Protein AF-A0A7Z9XG68-F1 (afdb_monomer)

Foldseek 3Di:
DPPVVVVVVVVVVVVVVVVVVVVVLVVPAQEEEEEEEAADLVVVVQLVVQVVVVVHHYPGYHHDPVLVVAQEKEDQDPVCVVVSVVCQVSSQVSCVVVVQDDDDRDNRYYDYNNVPPDDHDDPSYIYGRHYGHYD

Solvent-accessible surface area (backbone atoms only — not comparable to full-atom values): 7608 Å² total; per-residue (Å²): 134,70,68,67,63,55,54,54,53,53,48,54,55,48,54,49,52,52,51,50,51,52,50,55,55,58,73,70,37,46,32,38,47,37,32,28,18,80,29,58,68,68,59,55,51,52,49,47,54,48,45,40,73,77,57,38,44,58,90,55,78,42,84,32,80,85,14,52,93,29,42,36,29,37,29,55,46,80,87,33,50,66,58,31,53,50,48,37,54,53,50,56,48,44,42,57,77,66,64,63,52,94,86,66,75,81,78,57,39,71,40,86,39,57,85,58,86,68,91,71,77,61,88,52,44,36,38,39,28,32,44,40,63,73,130

Nearest PDB structures (foldseek):
  7en7-assembly1_A  TM=2.521E-01  e=4.570E+00  Escherichia coli K-12
  7en6-assembly1_C  TM=2.963E-01  e=5.915E+00  Escherichia coli

Secondary structure (DSSP, 8-state):
--HHHHHHHHHHHHHHHHHHHHHHHHHTSPEEEEEEEES-HHHHHHHHHHHHHTT-B---EEE-GGGTT-EEEEESSGGGHHHHHHHHHHHHHHHHHTT--SS-----EEEE-TT--S-PPPTTEEEEEEEEPP-

Sequence (135 aa):
MPQQRSAAIQSVISDTKEAEQRLVQARNKTTVFFQFAGGRREQAEALSATLKAEGYVVPGEDQEVGAAGKHEVRYFHDKDHAAALRLVDDTTRALRSLAYFDRKQPDIITKSLVSYRGKKPRPGVLELWLEVPPR

Structure (mmCIF, N/CA/C/O backbone):
data_AF-A0A7Z9XG68-F1
#
_entry.id   AF-A0A7Z9XG68-F1
#
loop_
_atom_site.group_PDB
_atom_site.id
_atom_site.type_symbol
_atom_site.label_atom_id
_atom_site.label_alt_id
_atom_site.label_comp_id
_atom_site.label_asym_id
_a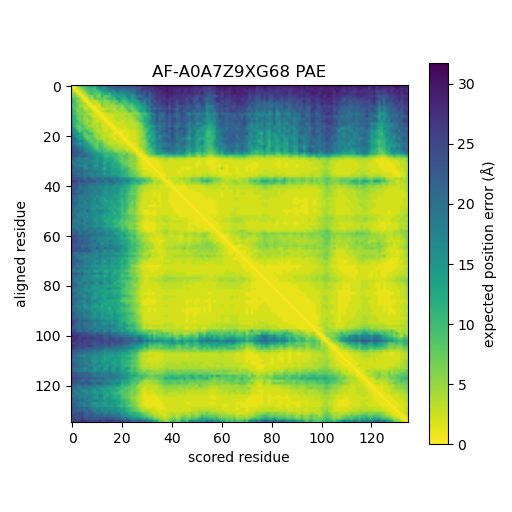tom_site.label_entity_id
_atom_site.label_seq_id
_atom_site.pdbx_PDB_ins_code
_atom_site.Cartn_x
_atom_site.Cartn_y
_atom_site.Cartn_z
_atom_site.occupancy
_atom_site.B_iso_or_equiv
_atom_site.auth_seq_id
_atom_site.auth_comp_id
_atom_site.auth_asym_id
_atom_site.auth_atom_id
_atom_site.pdbx_PDB_model_num
ATOM 1 N N . MET A 1 1 ? -40.127 26.228 29.836 1.00 49.25 1 MET A N 1
ATOM 2 C CA . MET A 1 1 ? -38.860 25.959 29.114 1.00 49.25 1 MET A CA 1
ATOM 3 C C . MET A 1 1 ? -38.152 24.626 29.497 1.00 49.25 1 MET A C 1
ATOM 5 O O . MET A 1 1 ? -36.954 24.660 29.750 1.00 49.25 1 MET A O 1
ATOM 9 N N . PRO A 1 2 ? -38.799 23.435 29.534 1.00 58.09 2 PRO A N 1
ATOM 10 C CA . PRO A 1 2 ? -38.092 22.161 29.794 1.00 58.09 2 PRO A CA 1
ATOM 11 C C . PRO A 1 2 ? -37.625 21.388 28.535 1.00 58.09 2 PRO A C 1
ATOM 13 O O . PRO A 1 2 ? -36.746 20.535 28.636 1.00 58.09 2 PRO A O 1
ATOM 16 N N . GLN A 1 3 ? -38.149 21.692 27.341 1.00 56.06 3 GLN A N 1
ATOM 17 C CA . GLN A 1 3 ? -37.826 20.954 26.102 1.00 56.06 3 GLN A CA 1
ATOM 18 C C . GLN A 1 3 ? -36.384 21.159 25.598 1.00 56.06 3 GLN A C 1
ATOM 20 O O . GLN A 1 3 ? -35.771 20.214 25.109 1.00 56.06 3 GLN A O 1
ATOM 25 N N . GLN A 1 4 ? -35.800 22.349 25.777 1.00 56.22 4 GLN A N 1
ATOM 26 C CA . GLN A 1 4 ? -34.453 22.666 25.273 1.00 56.22 4 GLN A CA 1
ATOM 27 C C . GLN A 1 4 ? -33.327 21.869 25.952 1.00 56.22 4 GLN A C 1
ATOM 29 O O . GLN A 1 4 ? -32.335 21.541 25.308 1.00 56.22 4 GLN A O 1
ATOM 34 N N . ARG A 1 5 ? -33.477 21.520 27.238 1.00 58.09 5 ARG A N 1
ATOM 35 C CA . ARG A 1 5 ? -32.456 20.758 27.981 1.00 58.09 5 ARG A CA 1
ATOM 36 C C . ARG A 1 5 ? -32.386 19.294 27.538 1.00 58.09 5 ARG A C 1
ATOM 38 O O . ARG A 1 5 ? -31.303 18.724 27.505 1.00 58.09 5 ARG A O 1
ATOM 45 N N . SER A 1 6 ? -33.519 18.712 27.148 1.00 63.50 6 SER A N 1
ATOM 46 C CA . SER A 1 6 ? -33.594 17.310 26.710 1.00 63.50 6 SER A CA 1
ATOM 47 C C . SER A 1 6 ? -32.982 17.109 25.319 1.00 63.50 6 SER A C 1
ATOM 49 O O . SER A 1 6 ? -32.259 16.140 25.104 1.00 63.50 6 SER A O 1
ATOM 51 N N . ALA A 1 7 ? -33.197 18.058 24.402 1.00 65.56 7 ALA A N 1
ATOM 52 C CA . ALA A 1 7 ? -32.621 18.021 23.056 1.00 65.56 7 ALA A CA 1
ATOM 53 C C . ALA A 1 7 ? -31.088 18.172 23.067 1.00 65.56 7 ALA A C 1
ATOM 55 O O . ALA A 1 7 ? -30.388 17.454 22.357 1.00 65.56 7 ALA A O 1
ATOM 56 N N . ALA A 1 8 ? -30.553 19.053 23.921 1.00 66.19 8 ALA A N 1
ATOM 57 C CA . ALA A 1 8 ? -29.108 19.245 24.054 1.00 66.19 8 ALA A CA 1
ATOM 58 C C . ALA A 1 8 ? -28.391 17.982 24.570 1.00 66.19 8 ALA A C 1
ATOM 60 O O . ALA A 1 8 ? -27.334 17.620 24.062 1.00 66.19 8 ALA A O 1
ATOM 61 N N . ILE A 1 9 ? -28.987 17.270 25.534 1.00 68.25 9 ILE A N 1
ATOM 62 C CA . ILE A 1 9 ? -28.427 16.016 26.065 1.00 68.25 9 ILE A CA 1
ATOM 63 C C . ILE A 1 9 ? -28.458 14.906 25.001 1.00 68.25 9 ILE A C 1
ATOM 65 O O . ILE A 1 9 ? -27.484 14.171 24.854 1.00 68.25 9 ILE A O 1
ATOM 69 N N . GLN A 1 10 ? -29.537 14.802 24.218 1.00 67.88 10 GLN A N 1
ATOM 70 C CA . GLN A 1 10 ? -29.630 13.827 23.123 1.00 67.88 10 GLN A CA 1
ATOM 71 C C . GLN A 1 10 ? -28.613 14.094 22.003 1.00 67.88 10 GLN A C 1
ATOM 73 O O . GLN A 1 10 ? -28.045 13.138 21.470 1.00 67.88 10 GLN A O 1
ATOM 78 N N . SER A 1 11 ? -28.340 15.367 21.689 1.00 72.12 11 SER A N 1
ATOM 79 C CA . SER A 1 11 ? -27.300 15.755 20.726 1.00 72.12 11 SER A CA 1
ATOM 80 C C . SER A 1 11 ? -25.921 15.298 21.194 1.00 72.12 11 SER A C 1
ATOM 82 O O . SER A 1 11 ? -25.254 14.560 20.481 1.00 72.12 11 SER A O 1
ATOM 84 N N . VAL A 1 12 ? -25.537 15.620 22.435 1.00 72.50 12 VAL A N 1
ATOM 85 C CA . VAL A 1 12 ? -24.218 15.248 22.978 1.00 72.50 12 VAL A CA 1
ATOM 86 C C . VAL A 1 12 ? -24.028 13.728 23.027 1.00 72.50 12 VAL A C 1
ATOM 88 O O . VAL A 1 12 ? -22.952 13.227 22.701 1.00 72.50 12 VAL A O 1
ATOM 91 N N . ILE A 1 13 ? -25.063 12.967 23.397 1.00 73.75 13 ILE A N 1
ATOM 92 C CA . ILE A 1 13 ? -25.000 11.495 23.413 1.00 73.75 13 ILE A CA 1
ATOM 93 C C . ILE A 1 13 ? -24.821 10.930 21.994 1.00 73.75 13 ILE A C 1
ATOM 95 O O . ILE A 1 13 ? -24.075 9.966 21.808 1.00 73.75 13 ILE A O 1
ATOM 99 N N . SER A 1 14 ? -25.488 11.519 21.000 1.00 72.06 14 SER A N 1
ATOM 100 C CA . SER A 1 14 ? -25.384 11.091 19.598 1.00 72.06 14 SER A CA 1
ATOM 101 C C . SER A 1 14 ? -24.007 11.418 19.023 1.00 72.06 14 SER A C 1
ATOM 103 O O . SER A 1 14 ? -23.354 10.530 18.477 1.00 72.06 14 SER A O 1
ATOM 105 N N . ASP A 1 15 ? -23.511 12.632 19.264 1.00 72.56 15 ASP A N 1
ATOM 106 C CA . ASP A 1 15 ? -22.175 13.068 18.852 1.00 72.56 15 ASP A CA 1
ATOM 107 C C . ASP A 1 15 ? -21.086 12.178 19.466 1.00 72.56 15 ASP A C 1
ATOM 109 O O . ASP A 1 15 ? -20.136 11.788 18.788 1.00 72.56 15 ASP A O 1
ATOM 113 N N . THR A 1 16 ? -21.250 11.785 20.734 1.00 73.00 16 THR A N 1
ATOM 114 C CA . THR A 1 16 ? -20.308 10.889 21.424 1.00 73.00 16 THR A CA 1
ATOM 115 C C . THR A 1 16 ? -20.306 9.492 20.802 1.00 73.00 16 THR A C 1
ATOM 117 O O . THR A 1 16 ? -19.236 8.951 20.526 1.00 73.00 16 THR A O 1
ATOM 120 N N . LYS A 1 17 ? -21.483 8.922 20.504 1.00 71.62 17 LYS A N 1
ATOM 121 C CA . LYS A 1 17 ? -21.588 7.619 19.823 1.00 71.62 17 LYS A CA 1
ATOM 122 C C . LYS A 1 17 ? -20.975 7.642 18.427 1.00 71.62 17 LYS A C 1
ATOM 124 O O . LYS A 1 17 ? -20.300 6.689 18.044 1.00 71.62 17 LYS A O 1
ATOM 129 N N . GLU A 1 18 ? -21.182 8.715 17.670 1.00 73.00 18 GLU A N 1
ATOM 130 C CA . GLU A 1 18 ? -20.547 8.864 16.362 1.00 73.00 18 GLU A CA 1
ATOM 131 C C . GLU A 1 18 ? -19.027 8.986 16.482 1.00 73.00 18 GLU A C 1
ATOM 133 O O . GLU A 1 18 ? -18.301 8.375 15.696 1.00 73.00 18 GLU A O 1
ATOM 138 N N . ALA A 1 19 ? -18.522 9.723 17.475 1.00 67.00 19 ALA A N 1
ATOM 139 C CA . ALA A 1 19 ? -17.087 9.821 17.729 1.00 67.00 19 ALA A CA 1
ATOM 140 C C . ALA A 1 19 ? -16.485 8.452 18.090 1.00 67.00 19 ALA A C 1
ATOM 142 O O . ALA A 1 19 ? -15.452 8.071 17.537 1.00 67.00 19 ALA A O 1
ATOM 143 N N . GLU A 1 20 ? -17.145 7.681 18.956 1.00 65.50 20 GLU A N 1
ATOM 144 C CA . GLU A 1 20 ? -16.731 6.322 19.322 1.00 65.50 20 GLU A CA 1
ATOM 145 C C . GLU A 1 20 ? -16.734 5.380 18.115 1.00 65.50 20 GLU A C 1
ATOM 147 O O . GLU A 1 20 ? -15.762 4.660 17.889 1.00 65.50 20 GLU A O 1
ATOM 152 N N . GLN A 1 21 ? -17.779 5.420 17.285 1.00 66.69 21 GLN A N 1
ATOM 153 C CA . GLN A 1 21 ? -17.847 4.619 16.062 1.00 66.69 21 GLN A CA 1
ATOM 154 C C . GLN A 1 21 ? -16.746 5.003 15.072 1.00 66.69 21 GLN A C 1
ATOM 156 O O . GLN A 1 21 ? -16.083 4.122 14.523 1.00 66.69 21 GLN A O 1
ATOM 161 N N . ARG A 1 22 ? -16.488 6.301 14.878 1.00 63.84 22 ARG A N 1
ATOM 162 C CA . ARG A 1 22 ? -15.387 6.783 14.031 1.00 63.84 22 ARG A CA 1
ATOM 163 C C . ARG A 1 22 ? -14.027 6.344 14.578 1.00 63.84 22 ARG A C 1
ATOM 165 O O . ARG A 1 22 ? -13.172 5.946 13.792 1.00 63.84 22 ARG A O 1
ATOM 172 N N . LEU A 1 23 ? -13.837 6.341 15.899 1.00 61.25 23 LEU A N 1
ATOM 173 C CA . LEU A 1 23 ? -12.611 5.870 16.553 1.00 61.25 23 LEU A CA 1
ATOM 174 C C . LEU A 1 23 ? -12.413 4.358 16.410 1.00 61.25 23 LEU A C 1
ATOM 176 O O . LEU A 1 23 ? -11.308 3.921 16.098 1.00 61.25 23 LEU A O 1
ATOM 180 N N . VAL A 1 24 ? -13.464 3.556 16.590 1.00 61.06 24 VAL A N 1
ATOM 181 C CA . VAL A 1 24 ? -13.410 2.097 16.394 1.00 61.06 24 VAL A CA 1
ATOM 182 C C . VAL A 1 24 ? -13.111 1.761 14.934 1.00 61.06 24 VAL A C 1
ATOM 184 O O . VAL A 1 24 ? -12.250 0.926 14.660 1.00 61.06 24 VAL A O 1
ATOM 187 N N . GLN A 1 25 ? -13.754 2.455 13.993 1.00 58.72 25 GLN A N 1
ATOM 188 C CA . GLN A 1 25 ? -13.483 2.291 12.567 1.00 58.72 25 GLN A CA 1
ATOM 189 C C . GLN A 1 25 ? -12.049 2.702 12.220 1.00 58.72 25 GLN A C 1
ATOM 191 O O . GLN A 1 25 ? -11.355 1.956 11.540 1.00 58.72 25 GLN A O 1
ATOM 196 N N . ALA A 1 26 ? -11.560 3.836 12.731 1.00 56.88 26 ALA A N 1
ATOM 197 C CA . ALA A 1 26 ? -10.182 4.278 12.516 1.00 56.88 26 ALA A CA 1
ATOM 198 C C . ALA A 1 26 ? -9.148 3.313 13.120 1.00 56.88 26 ALA A C 1
ATOM 200 O O . ALA A 1 26 ? -8.104 3.085 12.516 1.00 56.88 26 ALA A O 1
ATOM 201 N N . ARG A 1 27 ? -9.447 2.700 14.272 1.00 59.62 27 ARG A N 1
ATOM 202 C CA . ARG A 1 27 ? -8.572 1.720 14.933 1.00 59.62 27 ARG A CA 1
ATOM 203 C C . ARG A 1 27 ? -8.435 0.410 14.148 1.00 59.62 27 ARG A C 1
ATOM 205 O O . ARG A 1 27 ? -7.439 -0.284 14.324 1.00 59.62 27 ARG A O 1
ATOM 212 N N . ASN A 1 28 ? -9.398 0.102 13.281 1.00 69.44 28 ASN A N 1
ATOM 213 C CA . ASN A 1 28 ? -9.377 -1.081 12.419 1.00 69.44 28 ASN A CA 1
ATOM 214 C C . ASN A 1 28 ? -8.783 -0.816 11.028 1.00 69.44 28 ASN A C 1
ATOM 216 O O . ASN A 1 28 ? -8.650 -1.755 10.243 1.00 69.44 28 ASN A O 1
ATOM 220 N N . LYS A 1 29 ? -8.432 0.433 10.695 1.00 83.50 29 LYS A N 1
ATOM 221 C CA . LYS A 1 29 ? -7.837 0.750 9.394 1.00 83.50 29 LYS A CA 1
ATOM 222 C C . LYS A 1 29 ? -6.351 0.424 9.382 1.00 83.50 29 LYS A C 1
ATOM 224 O O . LYS A 1 29 ? -5.603 0.817 10.276 1.00 83.50 29 LYS A O 1
ATOM 229 N N . THR A 1 30 ? -5.915 -0.246 8.321 1.00 93.38 30 THR A N 1
ATOM 230 C CA . THR A 1 30 ? -4.496 -0.480 8.063 1.00 93.38 30 THR A CA 1
ATOM 231 C C . THR A 1 30 ? -3.811 0.845 7.746 1.00 93.38 30 THR A C 1
ATOM 233 O O . THR A 1 30 ? -4.238 1.587 6.858 1.00 93.38 30 THR A O 1
ATOM 236 N N . THR A 1 31 ? -2.751 1.146 8.491 1.00 95.31 31 THR A N 1
ATOM 237 C CA . THR A 1 31 ? -1.902 2.310 8.234 1.00 95.31 31 THR A CA 1
ATOM 238 C C . THR A 1 31 ? -0.797 1.911 7.271 1.00 95.31 31 THR A C 1
ATOM 240 O O . THR A 1 31 ? -0.147 0.891 7.480 1.00 95.31 31 THR A O 1
ATOM 243 N N . VAL A 1 32 ? -0.573 2.711 6.235 1.00 96.62 32 VAL A N 1
ATOM 244 C CA . VAL A 1 32 ? 0.449 2.480 5.217 1.00 96.62 32 VAL A CA 1
ATOM 245 C C . VAL A 1 32 ? 1.395 3.666 5.219 1.00 96.62 32 VAL A C 1
ATOM 247 O O . VAL A 1 32 ? 1.003 4.785 4.895 1.00 96.62 32 VAL A O 1
ATOM 250 N N . PHE A 1 33 ? 2.644 3.423 5.597 1.00 96.25 33 PHE A N 1
ATOM 251 C CA . PHE A 1 33 ? 3.720 4.375 5.363 1.00 96.25 33 PHE A CA 1
ATOM 252 C C . PHE A 1 33 ? 4.209 4.189 3.935 1.00 96.25 33 PHE A C 1
ATOM 254 O O . PHE A 1 33 ? 4.607 3.085 3.573 1.00 96.25 33 PHE A O 1
ATOM 261 N N . PHE A 1 34 ? 4.159 5.243 3.124 1.00 96.31 34 PHE A N 1
ATOM 262 C CA . PHE A 1 34 ? 4.525 5.153 1.718 1.00 96.31 34 PHE A CA 1
ATOM 263 C C . PHE A 1 34 ? 5.890 5.799 1.459 1.00 96.31 34 PHE A C 1
ATOM 265 O O . PHE A 1 34 ? 6.059 7.004 1.629 1.00 96.31 34 PHE A O 1
ATOM 272 N N . GLN A 1 35 ? 6.862 4.978 1.060 1.00 96.25 35 GLN A N 1
ATOM 273 C CA . GLN A 1 35 ? 8.210 5.374 0.670 1.00 96.25 35 GLN A CA 1
ATOM 274 C C . GLN A 1 35 ? 8.350 5.189 -0.836 1.00 96.25 35 GLN A C 1
ATOM 276 O O . GLN A 1 35 ? 8.113 4.092 -1.356 1.00 96.25 35 GLN A O 1
ATOM 281 N N . PHE A 1 36 ? 8.755 6.239 -1.543 1.00 94.56 36 PHE A N 1
ATOM 282 C CA . PHE A 1 36 ? 8.862 6.192 -2.995 1.00 94.56 36 PHE A CA 1
ATOM 283 C C . PHE A 1 36 ? 10.180 6.734 -3.531 1.00 94.56 36 PHE A C 1
ATOM 285 O O . PHE A 1 36 ? 10.837 7.566 -2.914 1.00 94.56 36 PHE A O 1
ATOM 292 N N . ALA A 1 37 ? 10.546 6.267 -4.720 1.00 92.81 37 ALA A N 1
ATOM 293 C CA . ALA A 1 37 ? 11.676 6.772 -5.490 1.00 92.81 37 ALA A CA 1
ATOM 294 C C . ALA A 1 37 ? 11.297 6.949 -6.964 1.00 92.81 37 ALA A C 1
ATOM 296 O O . ALA A 1 37 ? 10.262 6.453 -7.416 1.00 92.81 37 ALA A O 1
ATOM 297 N N . GLY A 1 38 ? 12.170 7.621 -7.717 1.00 88.06 38 GLY A N 1
ATOM 298 C CA . GLY A 1 38 ? 12.020 7.801 -9.158 1.00 88.06 38 GLY A CA 1
ATOM 299 C C . GLY A 1 38 ? 11.089 8.958 -9.507 1.00 88.06 38 GLY A C 1
ATOM 300 O O . GLY A 1 38 ? 11.513 10.109 -9.471 1.00 88.06 38 GLY A O 1
ATOM 301 N N . GLY A 1 39 ? 9.859 8.626 -9.894 1.00 84.19 39 GLY A N 1
ATOM 302 C CA . GLY A 1 39 ? 8.834 9.515 -10.435 1.00 84.19 39 GLY A CA 1
ATOM 303 C C . GLY A 1 39 ? 8.519 10.739 -9.576 1.00 84.19 39 GLY A C 1
ATOM 304 O O . GLY A 1 39 ? 9.052 10.952 -8.486 1.00 84.19 39 GLY A O 1
ATOM 305 N N . ARG A 1 40 ? 7.644 11.596 -10.097 1.00 88.12 40 ARG A N 1
ATOM 306 C CA . ARG A 1 40 ? 7.368 12.886 -9.465 1.00 88.12 40 ARG A CA 1
ATOM 307 C C . ARG A 1 40 ? 6.503 12.726 -8.220 1.00 88.12 40 ARG A C 1
ATOM 309 O O . ARG A 1 40 ? 5.701 11.795 -8.117 1.00 88.12 40 ARG A O 1
ATOM 316 N N . ARG A 1 41 ? 6.625 13.681 -7.298 1.00 89.56 41 ARG A N 1
ATOM 317 C CA . ARG A 1 41 ? 5.858 13.709 -6.047 1.00 89.56 41 ARG A CA 1
ATOM 318 C C . ARG A 1 41 ? 4.349 13.654 -6.295 1.00 89.56 41 ARG A C 1
ATOM 320 O O . ARG A 1 41 ? 3.649 12.937 -5.593 1.00 89.56 41 ARG A O 1
ATOM 327 N N . GLU A 1 42 ? 3.860 14.306 -7.347 1.00 91.19 42 GLU A N 1
ATOM 328 C CA . GLU A 1 42 ? 2.435 14.324 -7.694 1.00 91.19 42 GLU A CA 1
ATOM 329 C C . GLU A 1 42 ? 1.904 12.922 -8.041 1.00 91.19 42 GLU A C 1
ATOM 331 O O 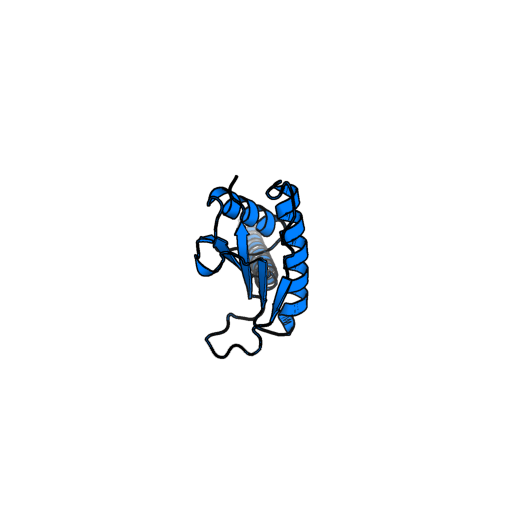. GLU A 1 42 ? 0.740 12.614 -7.789 1.00 91.19 42 GLU A O 1
ATOM 336 N N . GLN A 1 43 ? 2.753 12.042 -8.592 1.00 90.75 43 GLN A N 1
ATOM 337 C CA . GLN A 1 43 ? 2.375 10.650 -8.854 1.00 90.75 43 GLN A CA 1
ATOM 338 C C . GLN A 1 43 ? 2.223 9.865 -7.547 1.00 90.75 43 GLN A C 1
ATOM 340 O O . GLN A 1 43 ? 1.286 9.080 -7.398 1.00 90.75 43 GLN A O 1
ATOM 345 N N . ALA A 1 44 ? 3.121 10.095 -6.586 1.00 92.31 44 ALA A N 1
ATOM 346 C CA . ALA A 1 44 ? 3.031 9.485 -5.266 1.00 92.31 44 ALA A CA 1
ATOM 347 C C . ALA A 1 44 ? 1.779 9.970 -4.512 1.00 92.31 44 ALA A C 1
ATOM 349 O O . ALA A 1 44 ? 1.030 9.158 -3.971 1.00 92.31 44 ALA A O 1
ATOM 350 N N . GLU A 1 45 ? 1.489 11.270 -4.558 1.00 94.50 45 GLU A N 1
ATOM 351 C CA . GLU A 1 45 ? 0.305 11.867 -3.926 1.00 94.50 45 GLU A CA 1
ATOM 352 C C . GLU A 1 45 ? -1.008 11.326 -4.515 1.00 94.50 45 GLU A C 1
ATOM 354 O O . GLU A 1 45 ? -1.944 11.009 -3.776 1.00 94.50 45 GLU A O 1
ATOM 359 N N . ALA A 1 46 ? -1.082 11.145 -5.836 1.00 93.81 46 ALA A N 1
ATOM 360 C CA . ALA A 1 46 ? -2.247 10.550 -6.490 1.00 93.81 46 ALA A CA 1
ATOM 361 C C . ALA A 1 46 ? -2.440 9.065 -6.128 1.00 93.81 46 ALA A C 1
ATOM 363 O O . ALA A 1 46 ? -3.573 8.615 -5.909 1.00 93.81 46 ALA A O 1
ATOM 364 N N . LEU A 1 47 ? -1.348 8.301 -6.011 1.00 93.56 47 LEU A N 1
ATOM 365 C CA . LEU A 1 47 ? -1.405 6.922 -5.525 1.00 93.56 47 LEU A CA 1
ATOM 366 C C . LEU A 1 47 ? -1.919 6.876 -4.082 1.00 93.56 47 LEU A C 1
ATOM 368 O O . LEU A 1 47 ? -2.850 6.128 -3.782 1.00 93.56 47 LEU A O 1
ATOM 372 N N . SER A 1 48 ? -1.390 7.729 -3.208 1.00 94.38 48 SER A N 1
ATOM 373 C CA . SER A 1 48 ? -1.868 7.854 -1.832 1.00 94.38 48 SER A CA 1
ATOM 374 C C . SER A 1 48 ? -3.329 8.247 -1.732 1.00 94.38 48 SER A C 1
ATOM 376 O O . SER A 1 48 ? -4.048 7.699 -0.899 1.00 94.38 48 SER A O 1
ATOM 378 N N . ALA A 1 49 ? -3.795 9.186 -2.557 1.00 95.19 49 ALA A N 1
ATOM 379 C CA . ALA A 1 49 ? -5.202 9.569 -2.595 1.00 95.19 49 ALA A CA 1
ATOM 380 C C . ALA A 1 49 ? -6.093 8.372 -2.963 1.00 95.19 49 ALA A C 1
ATOM 382 O O . ALA A 1 49 ? -7.132 8.160 -2.337 1.00 95.19 49 ALA A O 1
ATOM 383 N N . THR A 1 50 ? -5.642 7.546 -3.909 1.00 94.38 50 THR A N 1
ATOM 384 C CA . THR A 1 50 ? -6.341 6.318 -4.306 1.00 94.38 50 THR A CA 1
ATOM 385 C C . THR A 1 50 ? -6.376 5.303 -3.159 1.00 94.38 50 THR A C 1
ATOM 387 O O . THR A 1 50 ? -7.442 4.802 -2.817 1.00 94.38 50 THR A O 1
ATOM 390 N N . LEU A 1 51 ? -5.251 5.062 -2.478 1.00 94.44 51 LEU A N 1
ATOM 391 C CA . LEU A 1 51 ? -5.207 4.162 -1.317 1.00 94.44 51 LEU A CA 1
ATOM 392 C C . LEU A 1 51 ? -6.068 4.675 -0.148 1.00 94.44 51 LEU A C 1
ATOM 394 O O . LEU A 1 51 ? -6.752 3.899 0.517 1.00 94.44 51 LEU A O 1
ATOM 398 N N . LYS A 1 52 ? -6.106 5.990 0.092 1.00 94.56 52 LYS A N 1
ATOM 399 C CA . LYS A 1 52 ? -7.012 6.590 1.087 1.00 94.56 52 LYS A CA 1
ATOM 400 C C . LYS A 1 52 ? -8.482 6.324 0.742 1.00 94.56 52 LYS A C 1
ATOM 402 O O . LYS A 1 52 ? -9.266 6.034 1.646 1.00 94.56 52 LYS A O 1
ATOM 407 N N . ALA A 1 53 ? -8.848 6.383 -0.540 1.00 92.50 53 ALA A N 1
ATOM 408 C CA . ALA A 1 53 ? -10.200 6.072 -1.008 1.00 92.50 53 ALA A CA 1
ATOM 409 C C . ALA A 1 53 ? -10.569 4.587 -0.818 1.00 92.50 53 ALA A C 1
ATOM 411 O O . ALA A 1 53 ? -11.711 4.288 -0.480 1.00 92.50 53 ALA A O 1
ATOM 412 N N . GLU A 1 54 ? -9.595 3.677 -0.919 1.00 90.69 54 GLU A N 1
ATOM 413 C CA . GLU A 1 54 ? -9.746 2.241 -0.608 1.00 90.69 54 GLU A CA 1
ATOM 414 C C . GLU A 1 54 ? -9.841 1.948 0.909 1.00 90.69 54 GLU A C 1
ATOM 416 O O . GLU A 1 54 ? -10.033 0.808 1.337 1.00 90.69 54 GLU A O 1
ATOM 421 N N . GLY A 1 55 ? -9.746 2.982 1.754 1.00 91.44 55 GLY A N 1
ATOM 422 C CA . GLY A 1 55 ? -9.949 2.890 3.200 1.00 91.44 55 GLY A CA 1
ATOM 423 C C . GLY A 1 55 ? -8.669 2.782 4.029 1.00 91.44 55 GLY A C 1
ATOM 424 O O . GLY A 1 55 ? -8.763 2.643 5.253 1.00 91.44 55 GLY A O 1
ATOM 425 N N . TYR A 1 56 ? -7.493 2.893 3.407 1.00 94.50 56 TYR A N 1
ATOM 426 C CA . TYR A 1 56 ? -6.210 2.926 4.108 1.00 94.50 56 TYR A CA 1
ATOM 427 C C . TYR A 1 56 ? -5.960 4.277 4.788 1.00 94.50 56 TYR A C 1
ATOM 429 O O . TYR A 1 56 ? -6.416 5.331 4.341 1.00 94.50 56 TYR A O 1
ATOM 437 N N . VAL A 1 57 ? -5.182 4.261 5.870 1.00 94.62 57 VAL A N 1
ATOM 438 C CA . VAL A 1 57 ? -4.616 5.484 6.453 1.00 94.62 57 VAL A CA 1
ATOM 439 C C . VAL A 1 57 ? -3.215 5.667 5.885 1.00 94.62 57 VAL A C 1
ATOM 441 O O . VAL A 1 57 ? -2.326 4.890 6.211 1.00 94.62 57 VAL A O 1
ATOM 444 N N . VAL A 1 58 ? -3.007 6.694 5.062 1.00 94.88 58 VAL A N 1
ATOM 445 C CA . VAL A 1 58 ? -1.685 7.042 4.510 1.00 94.88 58 VAL A CA 1
ATOM 446 C C . VAL A 1 58 ? -1.269 8.405 5.075 1.00 94.88 58 VAL A C 1
ATOM 448 O O . VAL A 1 58 ? -1.794 9.425 4.618 1.00 94.88 58 VAL A O 1
ATOM 451 N N . PRO A 1 59 ? -0.411 8.456 6.115 1.00 91.50 59 PRO A N 1
ATOM 452 C CA . PRO A 1 59 ? -0.069 9.709 6.793 1.00 91.50 59 PRO A CA 1
ATOM 453 C C . PRO A 1 59 ? 0.664 10.710 5.895 1.00 91.50 59 PRO A C 1
ATOM 455 O O . PRO A 1 59 ? 0.480 11.914 6.050 1.00 91.50 59 PRO A O 1
ATOM 458 N N . GLY A 1 60 ? 1.460 10.206 4.955 1.00 89.81 60 GLY A N 1
ATOM 459 C CA . GLY A 1 60 ? 2.226 10.991 3.998 1.00 89.81 60 GLY A CA 1
ATOM 460 C C . GLY A 1 60 ? 3.123 10.100 3.146 1.00 89.81 60 GLY A C 1
ATOM 461 O O . GLY A 1 60 ? 3.206 8.887 3.366 1.00 89.81 60 GLY A O 1
ATOM 462 N N . GLU A 1 61 ? 3.761 10.731 2.169 1.00 92.00 61 GLU A N 1
ATOM 463 C CA . GLU A 1 61 ? 4.658 10.118 1.200 1.00 92.00 61 GLU A CA 1
ATOM 464 C C . GLU A 1 61 ? 6.074 10.645 1.409 1.00 92.00 61 GLU A C 1
ATOM 466 O O . GLU A 1 61 ? 6.323 11.852 1.317 1.00 92.00 61 GLU A O 1
ATOM 471 N N . ASP A 1 62 ? 7.005 9.728 1.642 1.00 93.00 62 ASP A N 1
ATOM 472 C CA . ASP A 1 62 ? 8.411 10.048 1.834 1.00 93.00 62 ASP A CA 1
ATOM 473 C C . ASP A 1 62 ? 9.196 9.656 0.585 1.00 93.00 62 ASP A C 1
ATOM 475 O O . ASP A 1 62 ? 9.201 8.494 0.171 1.00 93.00 62 ASP A O 1
ATOM 479 N N . GLN A 1 63 ? 9.867 10.632 -0.026 1.00 92.38 63 GLN A N 1
ATOM 480 C CA . GLN A 1 63 ? 10.793 10.347 -1.113 1.00 92.38 63 GLN A CA 1
ATOM 481 C C . GLN A 1 63 ? 12.090 9.801 -0.513 1.00 92.38 63 GLN A C 1
ATOM 483 O O . GLN A 1 63 ? 12.830 10.526 0.147 1.00 92.38 63 GLN A O 1
ATOM 488 N N . GLU A 1 64 ? 12.361 8.522 -0.743 1.00 91.94 64 GLU A N 1
ATOM 489 C CA . GLU A 1 64 ? 13.454 7.782 -0.124 1.00 91.94 64 GLU A CA 1
ATOM 490 C C . GLU A 1 64 ? 14.286 7.093 -1.205 1.00 91.94 64 GLU A C 1
ATOM 492 O O . GLU A 1 64 ? 13.775 6.294 -1.991 1.00 91.94 64 GLU A O 1
ATOM 497 N N . VAL A 1 65 ? 15.595 7.354 -1.231 1.00 89.56 65 VAL A N 1
ATOM 498 C CA . VAL A 1 65 ? 16.511 6.765 -2.223 1.00 89.56 65 VAL A CA 1
ATOM 499 C C . VAL A 1 65 ? 16.505 5.237 -2.123 1.00 89.56 65 VAL A C 1
ATOM 501 O O . VAL A 1 65 ? 16.582 4.546 -3.138 1.00 89.56 65 VAL A O 1
ATOM 504 N N . GLY A 1 66 ? 16.329 4.694 -0.914 1.00 89.50 66 GLY A N 1
ATOM 505 C CA . GLY A 1 66 ? 16.211 3.252 -0.682 1.00 89.50 66 GLY A CA 1
ATOM 506 C C . GLY A 1 66 ? 14.979 2.576 -1.305 1.00 89.50 66 GLY A C 1
ATOM 507 O O . GLY A 1 66 ? 14.919 1.343 -1.320 1.00 89.50 66 GLY A O 1
ATOM 508 N N . ALA A 1 67 ? 14.002 3.338 -1.811 1.00 91.69 67 ALA A N 1
ATOM 509 C CA . ALA A 1 67 ? 12.861 2.804 -2.556 1.00 91.69 67 ALA A CA 1
ATOM 510 C C . ALA A 1 67 ? 13.159 2.585 -4.051 1.00 91.69 67 ALA A C 1
ATOM 512 O O . ALA A 1 67 ? 12.352 1.967 -4.743 1.00 91.69 67 ALA A O 1
ATOM 513 N N . ALA A 1 68 ? 14.320 3.020 -4.554 1.00 91.31 68 ALA A N 1
ATOM 514 C CA . ALA A 1 68 ? 14.734 2.732 -5.925 1.00 91.31 68 ALA A CA 1
ATOM 515 C C . ALA A 1 68 ? 14.908 1.216 -6.136 1.00 91.31 68 ALA A C 1
ATOM 517 O O . ALA A 1 68 ? 15.490 0.512 -5.306 1.00 91.31 68 ALA A O 1
ATOM 518 N N . GLY A 1 69 ? 14.375 0.697 -7.239 1.00 90.06 69 GLY A N 1
ATOM 519 C CA . GLY A 1 69 ? 14.332 -0.726 -7.567 1.00 90.06 69 GLY A CA 1
ATOM 520 C C . GLY A 1 69 ? 13.378 -1.548 -6.700 1.00 90.06 69 GLY A C 1
ATOM 521 O O . GLY A 1 69 ? 13.450 -2.778 -6.736 1.00 90.06 69 GLY A O 1
ATOM 522 N N . LYS A 1 70 ? 12.538 -0.915 -5.867 1.00 94.56 70 LYS A N 1
ATOM 523 C CA . LYS A 1 70 ? 11.639 -1.615 -4.942 1.00 94.56 70 LYS A CA 1
ATOM 524 C C . LYS A 1 70 ? 10.202 -1.600 -5.423 1.00 94.56 70 LYS A C 1
ATOM 526 O O . LYS A 1 70 ? 9.684 -0.576 -5.841 1.00 94.56 70 LYS A O 1
ATOM 531 N N . HIS A 1 71 ? 9.552 -2.742 -5.256 1.00 94.88 71 HIS A N 1
ATOM 532 C CA . HIS A 1 71 ? 8.117 -2.933 -5.424 1.00 94.88 71 HIS A CA 1
ATOM 533 C C . HIS A 1 71 ? 7.663 -3.869 -4.300 1.00 94.88 71 HIS A C 1
ATOM 535 O O . HIS A 1 71 ? 7.312 -5.021 -4.517 1.00 94.88 71 HIS A O 1
ATO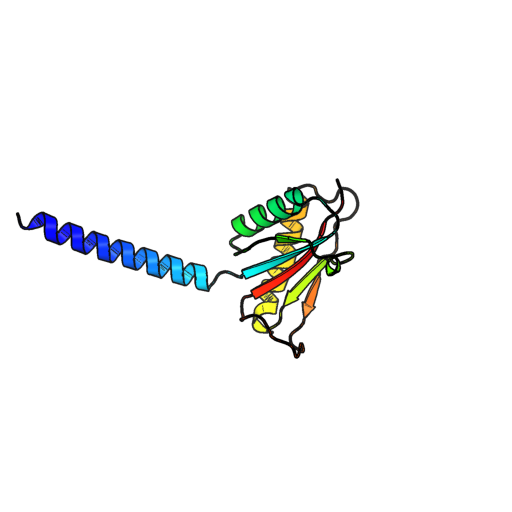M 541 N N . GLU A 1 72 ? 7.816 -3.417 -3.054 1.00 97.31 72 GLU A N 1
ATOM 542 C CA . GLU A 1 72 ? 7.672 -4.253 -1.859 1.00 97.31 72 GLU A CA 1
ATOM 543 C C . GLU A 1 72 ? 6.595 -3.683 -0.921 1.00 97.31 72 GLU A C 1
ATOM 545 O O . GLU A 1 72 ? 6.639 -2.510 -0.554 1.00 97.31 72 GLU A O 1
ATOM 550 N N . VAL A 1 73 ? 5.689 -4.533 -0.444 1.00 97.56 73 VAL A N 1
ATOM 551 C CA . VAL A 1 73 ? 4.865 -4.267 0.741 1.00 97.56 73 VAL A CA 1
ATOM 552 C C . VAL A 1 73 ? 5.478 -4.998 1.926 1.00 97.56 73 VAL A C 1
ATOM 554 O O . VAL A 1 73 ? 5.518 -6.228 1.961 1.00 97.56 73 VAL A O 1
ATOM 557 N N . ARG A 1 74 ? 5.967 -4.261 2.917 1.00 97.69 74 ARG A N 1
ATOM 558 C CA . ARG A 1 74 ? 6.643 -4.824 4.087 1.00 97.69 74 ARG A CA 1
ATOM 559 C C . ARG A 1 74 ? 5.698 -4.899 5.275 1.00 97.69 74 ARG A C 1
ATOM 561 O O . ARG A 1 74 ? 4.989 -3.942 5.583 1.00 97.69 74 ARG A O 1
ATOM 568 N N . TYR A 1 75 ? 5.735 -6.033 5.967 1.00 96.69 75 TYR A N 1
ATOM 569 C CA . TYR A 1 75 ? 4.987 -6.263 7.201 1.00 96.69 75 TYR A CA 1
ATOM 570 C C . TYR A 1 75 ? 5.910 -6.783 8.305 1.00 96.69 75 TYR A C 1
ATOM 572 O O . TYR A 1 75 ? 6.868 -7.509 8.043 1.00 96.69 75 TYR A O 1
ATOM 580 N N . PHE A 1 76 ? 5.622 -6.417 9.554 1.00 96.12 76 PHE A N 1
ATOM 581 C CA . PHE A 1 76 ? 6.507 -6.679 10.702 1.00 96.12 76 PHE A CA 1
ATOM 582 C C . PHE A 1 76 ? 5.919 -7.655 11.730 1.00 96.12 76 PHE A C 1
ATOM 584 O O . PHE A 1 76 ? 6.621 -8.065 12.661 1.00 96.12 76 PHE A O 1
ATOM 591 N N . HIS A 1 77 ? 4.649 -8.033 11.553 1.00 93.94 77 HIS A N 1
ATOM 592 C CA . HIS A 1 77 ? 3.909 -8.964 12.407 1.00 93.94 77 HIS A CA 1
ATOM 593 C C . HIS A 1 77 ? 3.169 -9.983 11.542 1.00 93.94 77 HIS A C 1
ATOM 595 O O . HIS A 1 77 ? 2.572 -9.607 10.538 1.00 93.94 77 HIS A O 1
ATOM 601 N N . ASP A 1 78 ? 3.143 -11.255 11.945 1.00 93.19 78 ASP A N 1
ATOM 602 C CA . ASP A 1 78 ? 2.507 -12.327 11.156 1.00 93.19 78 ASP A CA 1
ATOM 603 C C . ASP A 1 78 ? 1.020 -12.067 10.878 1.00 93.19 78 ASP A C 1
ATOM 605 O O . ASP A 1 78 ? 0.507 -12.381 9.805 1.00 93.19 78 ASP A O 1
ATOM 609 N N . LYS A 1 79 ? 0.329 -11.425 11.829 1.00 92.44 79 LYS A N 1
ATOM 610 C CA . LYS A 1 79 ? -1.089 -11.055 11.705 1.00 92.44 79 LYS A CA 1
ATOM 611 C C . LYS A 1 79 ? -1.361 -10.065 10.570 1.00 92.44 79 LYS A C 1
ATOM 613 O O . LYS A 1 79 ? -2.487 -10.009 10.085 1.00 92.44 79 LYS A O 1
ATOM 618 N N . ASP A 1 80 ? -0.346 -9.323 10.135 1.00 94.25 80 ASP A N 1
ATOM 619 C CA . ASP A 1 80 ? -0.475 -8.314 9.087 1.00 94.25 80 ASP A CA 1
ATOM 620 C C . ASP A 1 80 ? -0.262 -8.900 7.679 1.00 94.25 80 ASP A C 1
ATOM 622 O O . ASP A 1 80 ? -0.479 -8.202 6.692 1.00 94.25 80 ASP A O 1
ATOM 626 N N . HIS A 1 81 ? 0.105 -10.183 7.552 1.00 94.94 81 HIS A N 1
ATOM 627 C CA . HIS A 1 81 ? 0.378 -10.816 6.257 1.00 94.94 81 HIS A CA 1
ATOM 628 C C . HIS A 1 81 ? -0.811 -10.731 5.285 1.00 94.94 81 HIS A C 1
ATOM 630 O O . HIS A 1 81 ? -0.643 -10.354 4.127 1.00 94.94 81 HIS A O 1
ATOM 636 N N . ALA A 1 82 ? -2.029 -11.014 5.756 1.00 94.50 82 ALA A N 1
ATOM 637 C CA . ALA A 1 82 ? -3.228 -10.921 4.921 1.00 94.50 82 ALA A CA 1
ATOM 638 C C . ALA A 1 82 ? -3.516 -9.475 4.474 1.00 94.50 82 ALA A C 1
ATOM 640 O O . ALA A 1 82 ? -3.906 -9.242 3.332 1.00 94.50 82 ALA A O 1
ATOM 641 N N . ALA A 1 83 ? -3.281 -8.496 5.354 1.00 94.50 83 ALA A N 1
ATOM 642 C CA . ALA A 1 83 ? -3.414 -7.083 5.012 1.00 94.50 83 ALA A CA 1
ATOM 643 C C . ALA A 1 83 ? -2.340 -6.640 4.004 1.00 94.50 83 ALA A C 1
ATOM 645 O O . ALA A 1 83 ? -2.633 -5.845 3.114 1.00 94.50 83 ALA A O 1
ATOM 646 N N . ALA A 1 84 ? -1.123 -7.184 4.108 1.00 96.62 84 ALA A N 1
ATOM 647 C CA . ALA A 1 84 ? -0.037 -6.935 3.167 1.00 96.62 84 ALA A CA 1
ATOM 648 C C . ALA A 1 84 ? -0.357 -7.461 1.765 1.00 96.62 84 ALA A C 1
ATOM 650 O O . ALA A 1 84 ? -0.172 -6.729 0.798 1.00 96.62 84 ALA A O 1
ATOM 651 N N . LEU A 1 85 ? -0.897 -8.680 1.655 1.00 96.56 85 LEU A N 1
ATOM 652 C CA . LEU A 1 85 ? -1.358 -9.234 0.376 1.00 96.56 85 LEU A CA 1
ATOM 653 C C . LEU A 1 85 ? -2.455 -8.367 -0.247 1.00 96.56 85 LEU A C 1
ATOM 655 O O . LEU A 1 85 ? -2.377 -8.012 -1.418 1.00 96.56 85 LEU A O 1
ATOM 659 N N . ARG A 1 86 ? -3.435 -7.939 0.553 1.00 96.12 86 ARG A N 1
ATOM 660 C CA . ARG A 1 86 ? -4.483 -7.040 0.062 1.00 96.12 86 ARG A CA 1
ATOM 661 C C . ARG A 1 86 ? -3.916 -5.704 -0.430 1.00 96.12 86 ARG A C 1
ATOM 663 O O . ARG A 1 86 ? -4.314 -5.219 -1.483 1.00 96.12 86 ARG A O 1
ATOM 670 N N . LEU A 1 87 ? -2.962 -5.126 0.302 1.00 96.62 87 LEU A N 1
ATOM 671 C CA . LEU A 1 87 ? -2.318 -3.876 -0.102 1.00 96.62 87 LEU A CA 1
ATOM 672 C C . LEU A 1 87 ? -1.523 -4.028 -1.407 1.00 96.62 87 LEU A C 1
ATOM 674 O O . LEU A 1 87 ? -1.487 -3.083 -2.191 1.00 96.62 87 LEU A O 1
ATOM 678 N N . VAL A 1 88 ? -0.920 -5.190 -1.673 1.00 96.25 88 VAL A N 1
ATOM 679 C CA . VAL A 1 88 ? -0.294 -5.489 -2.973 1.00 96.25 88 VAL A CA 1
ATOM 680 C C . VAL A 1 88 ? -1.321 -5.384 -4.102 1.00 96.25 88 VAL A C 1
ATOM 682 O O . VAL A 1 88 ? -1.087 -4.660 -5.075 1.00 96.25 88 VAL A O 1
ATOM 685 N N . ASP A 1 89 ? -2.465 -6.052 -3.959 1.00 95.12 89 ASP A N 1
ATOM 686 C CA . ASP A 1 89 ? -3.521 -6.067 -4.976 1.00 95.12 89 ASP A CA 1
ATOM 687 C C . ASP A 1 89 ? -4.105 -4.668 -5.210 1.00 95.12 89 ASP A C 1
ATOM 689 O O . ASP A 1 89 ? -4.253 -4.219 -6.352 1.00 95.12 89 ASP A O 1
ATOM 693 N N . ASP A 1 90 ? -4.394 -3.947 -4.128 1.00 95.25 90 ASP A N 1
ATOM 694 C CA . ASP A 1 90 ? -5.001 -2.618 -4.186 1.00 95.25 90 ASP A CA 1
ATOM 695 C C . ASP A 1 90 ? -4.010 -1.578 -4.740 1.00 95.25 90 ASP A C 1
ATOM 697 O O . ASP A 1 90 ? -4.381 -0.762 -5.587 1.00 95.25 90 ASP A O 1
ATOM 701 N N . THR A 1 91 ? -2.720 -1.675 -4.397 1.00 94.50 91 THR A N 1
ATOM 702 C CA . THR A 1 91 ? -1.666 -0.840 -5.005 1.00 94.50 91 THR A CA 1
ATOM 703 C C . THR A 1 91 ? -1.513 -1.142 -6.496 1.00 94.50 91 THR A C 1
ATOM 705 O O . THR A 1 91 ? -1.454 -0.228 -7.319 1.00 94.50 91 THR A O 1
ATOM 708 N N . THR A 1 92 ? -1.510 -2.421 -6.876 1.00 93.19 92 THR A N 1
ATOM 709 C CA . THR A 1 92 ? -1.449 -2.857 -8.281 1.00 93.19 92 THR A CA 1
ATOM 710 C C . THR A 1 92 ? -2.622 -2.288 -9.079 1.00 93.19 92 THR A C 1
ATOM 712 O O . THR A 1 92 ? -2.444 -1.790 -10.194 1.00 93.19 92 THR A O 1
ATOM 715 N N . ARG A 1 93 ? -3.829 -2.313 -8.511 1.00 92.06 93 ARG A N 1
ATOM 716 C CA . ARG A 1 93 ? -5.036 -1.748 -9.124 1.00 92.06 93 ARG A CA 1
ATOM 717 C C . ARG A 1 93 ? -4.958 -0.229 -9.254 1.00 92.06 93 ARG A C 1
ATOM 719 O O . ARG A 1 93 ? -5.244 0.294 -10.331 1.00 92.06 93 ARG A O 1
ATOM 726 N N . ALA A 1 94 ? -4.518 0.463 -8.205 1.00 92.38 94 ALA A N 1
ATOM 727 C CA . ALA A 1 94 ? -4.356 1.913 -8.209 1.00 92.38 94 ALA A CA 1
ATOM 728 C C . ALA A 1 94 ? -3.363 2.369 -9.290 1.00 92.38 94 ALA A C 1
ATOM 730 O O . ALA A 1 94 ? -3.665 3.260 -10.082 1.00 92.38 94 ALA A O 1
ATOM 731 N N . LEU A 1 95 ? -2.220 1.690 -9.413 1.00 90.50 95 LEU A N 1
ATOM 732 C CA . LEU A 1 95 ? -1.218 1.989 -10.440 1.00 90.50 95 LEU A CA 1
ATOM 733 C C . LEU A 1 95 ? -1.736 1.777 -11.871 1.00 90.50 95 LEU A C 1
ATOM 735 O O . LEU A 1 95 ? -1.384 2.556 -12.760 1.00 90.50 95 LEU A O 1
ATOM 739 N N . ARG A 1 96 ? -2.590 0.763 -12.100 1.00 89.25 96 ARG A N 1
ATOM 740 C CA . ARG A 1 96 ? -3.290 0.585 -13.391 1.00 89.25 96 ARG A CA 1
ATOM 741 C C . ARG A 1 96 ? -4.242 1.737 -13.660 1.00 89.25 96 ARG A C 1
ATOM 743 O O . ARG A 1 96 ? -4.204 2.305 -14.745 1.00 89.25 96 ARG A O 1
ATOM 750 N N . SER A 1 97 ? -5.071 2.086 -12.677 1.00 88.69 97 SER A N 1
ATOM 751 C CA . SER A 1 97 ? -6.072 3.149 -12.813 1.00 88.69 97 SER A CA 1
ATOM 752 C C . SER A 1 97 ? -5.443 4.509 -13.112 1.00 88.69 97 SER A C 1
ATOM 754 O O . SER A 1 97 ? -6.042 5.320 -13.811 1.00 88.69 97 SER A O 1
ATOM 756 N N . LEU A 1 98 ? -4.243 4.761 -12.590 1.00 88.62 98 LEU A N 1
ATOM 757 C CA . LEU A 1 98 ? -3.506 6.003 -12.809 1.00 88.62 98 LEU A CA 1
ATOM 758 C C . LEU A 1 98 ? -2.677 5.994 -14.104 1.00 88.62 98 LEU A C 1
ATOM 760 O O . LEU A 1 98 ? -2.084 7.018 -14.449 1.00 88.62 98 LEU A O 1
ATOM 764 N N . ALA A 1 99 ? -2.642 4.869 -14.830 1.00 86.00 99 ALA A N 1
ATOM 765 C CA . ALA A 1 99 ? -1.832 4.659 -16.030 1.00 86.00 99 ALA A CA 1
ATOM 766 C C . ALA A 1 99 ? -0.347 5.001 -15.802 1.00 86.00 99 ALA A C 1
ATOM 768 O O . ALA A 1 99 ? 0.272 5.728 -16.578 1.00 86.00 99 ALA A O 1
ATOM 769 N N . TYR A 1 100 ? 0.224 4.553 -14.681 1.00 81.44 100 TYR A N 1
ATOM 770 C CA . TYR A 1 100 ? 1.638 4.806 -14.372 1.00 81.44 100 TYR A CA 1
ATOM 771 C C . TYR A 1 100 ? 2.593 3.805 -15.017 1.00 81.44 100 TYR A C 1
ATOM 773 O O . TYR A 1 100 ? 3.791 4.039 -14.994 1.00 81.44 100 TYR A O 1
ATOM 781 N N . PHE A 1 101 ? 2.099 2.741 -15.651 1.00 70.88 101 PHE A N 1
ATOM 782 C CA . PHE A 1 101 ? 2.941 1.771 -16.349 1.00 70.88 101 PHE A CA 1
ATOM 783 C C . PHE A 1 101 ? 2.367 1.438 -17.725 1.00 70.88 101 PHE A C 1
ATOM 785 O O . PHE A 1 101 ? 1.340 0.773 -17.818 1.00 70.88 101 PHE A O 1
ATOM 792 N N . ASP A 1 102 ? 3.072 1.847 -18.783 1.00 63.88 102 ASP A N 1
ATOM 793 C CA . ASP A 1 102 ? 2.640 1.632 -20.174 1.00 63.88 102 ASP A CA 1
ATOM 794 C C . ASP A 1 102 ? 3.154 0.318 -20.786 1.00 63.88 102 ASP A C 1
ATOM 796 O O . ASP A 1 102 ? 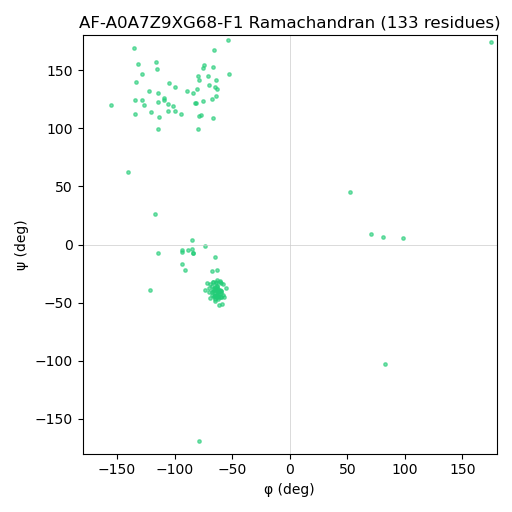2.608 -0.165 -21.774 1.00 63.88 102 ASP A O 1
ATOM 800 N N . ARG A 1 103 ? 4.241 -0.257 -20.245 1.00 62.19 103 ARG A N 1
ATOM 801 C CA . ARG A 1 103 ? 4.971 -1.370 -20.896 1.00 62.19 103 ARG A CA 1
ATOM 802 C C . ARG A 1 103 ? 5.069 -2.641 -20.064 1.00 62.19 103 ARG A C 1
ATOM 804 O O . ARG A 1 103 ? 4.977 -3.737 -20.607 1.00 62.19 103 ARG A O 1
ATOM 811 N N . LYS A 1 104 ? 5.280 -2.511 -18.754 1.00 69.25 104 LYS A N 1
ATOM 812 C CA . LYS A 1 104 ? 5.330 -3.640 -17.824 1.00 69.25 104 LYS A CA 1
ATOM 813 C C . LYS A 1 104 ? 4.975 -3.145 -16.437 1.00 69.25 104 LYS A C 1
ATOM 815 O O . LYS A 1 104 ? 5.640 -2.260 -15.906 1.00 69.25 104 LYS A O 1
ATOM 820 N N . GLN A 1 105 ? 3.913 -3.703 -15.878 1.00 73.06 105 GLN A N 1
ATOM 821 C CA . GLN A 1 105 ? 3.549 -3.414 -14.506 1.00 73.06 105 GLN A CA 1
ATOM 822 C C . GLN A 1 105 ? 4.572 -4.058 -13.557 1.00 73.06 105 GLN A C 1
ATOM 824 O O . GLN A 1 105 ? 4.975 -5.197 -13.817 1.00 73.06 105 GLN A O 1
ATOM 829 N N . PRO A 1 106 ? 5.017 -3.361 -12.498 1.00 80.94 106 PRO A N 1
ATOM 830 C CA . PRO A 1 106 ? 5.897 -3.953 -11.511 1.00 80.94 106 PRO A CA 1
ATOM 831 C C . PRO A 1 106 ? 5.171 -5.082 -10.794 1.00 80.94 106 PRO A C 1
ATOM 833 O O . PRO A 1 106 ? 3.979 -4.981 -10.497 1.00 80.94 106 PRO A O 1
ATOM 836 N N . ASP A 1 107 ? 5.916 -6.142 -10.514 1.00 89.06 107 ASP A N 1
ATOM 837 C CA . ASP A 1 107 ? 5.458 -7.206 -9.636 1.00 89.06 107 ASP A CA 1
ATOM 838 C C . ASP A 1 107 ? 5.642 -6.731 -8.195 1.00 89.06 107 ASP A C 1
ATOM 840 O O . ASP A 1 107 ? 6.764 -6.685 -7.684 1.00 89.06 107 ASP A O 1
ATOM 844 N N . ILE A 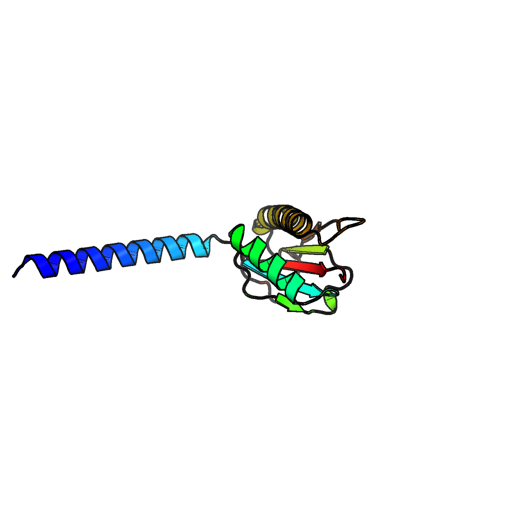1 108 ? 4.554 -6.265 -7.580 1.00 94.12 108 ILE A N 1
ATOM 845 C CA . ILE A 1 108 ? 4.585 -5.822 -6.190 1.00 94.12 108 ILE A CA 1
ATOM 846 C C . ILE A 1 108 ? 4.487 -7.063 -5.312 1.00 94.12 108 ILE A C 1
ATOM 848 O O . ILE A 1 108 ? 3.516 -7.807 -5.385 1.00 94.12 108 ILE A O 1
ATOM 852 N N . ILE A 1 109 ? 5.477 -7.272 -4.451 1.00 96.06 109 ILE A N 1
ATOM 853 C CA . ILE A 1 109 ? 5.558 -8.462 -3.602 1.00 96.06 109 ILE A CA 1
ATOM 854 C C . ILE A 1 109 ? 5.436 -8.110 -2.125 1.00 96.06 109 ILE A C 1
ATOM 856 O O . ILE A 1 109 ? 5.873 -7.051 -1.673 1.00 96.06 109 ILE A O 1
ATOM 860 N N . THR A 1 110 ? 4.905 -9.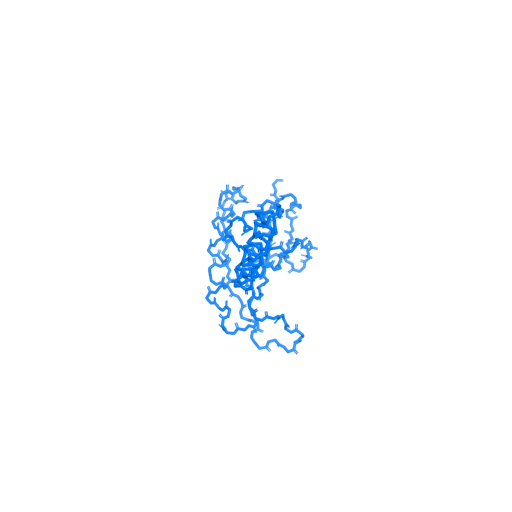031 -1.326 1.00 96.94 110 THR A N 1
ATOM 861 C CA . THR A 1 110 ? 4.989 -8.909 0.131 1.00 96.94 110 THR A CA 1
ATOM 862 C C . THR A 1 110 ? 6.364 -9.327 0.635 1.00 96.94 110 THR A C 1
ATOM 864 O O . THR A 1 110 ? 6.913 -10.339 0.198 1.00 96.94 110 THR A O 1
ATOM 867 N N . LYS A 1 111 ? 6.887 -8.618 1.633 1.00 96.94 111 LYS A N 1
ATOM 868 C CA . LYS A 1 111 ? 8.149 -8.933 2.297 1.00 96.94 111 LYS A CA 1
ATOM 869 C C . LYS A 1 111 ? 7.964 -9.017 3.804 1.00 96.94 111 LYS A C 1
ATOM 871 O O . LYS A 1 111 ? 7.602 -8.039 4.458 1.00 96.94 111 LYS A O 1
ATOM 876 N N . SER A 1 112 ? 8.264 -10.192 4.351 1.00 95.75 112 SER A N 1
ATOM 877 C CA . SER A 1 112 ? 8.249 -10.412 5.794 1.00 95.75 112 SER A CA 1
ATOM 878 C C . SER A 1 112 ? 9.465 -9.774 6.450 1.00 95.75 112 SER A C 1
ATOM 880 O O . SER A 1 112 ? 10.608 -10.097 6.126 1.00 95.75 112 SER A O 1
ATOM 882 N N . LEU A 1 113 ? 9.209 -8.902 7.417 1.00 95.44 113 LEU A N 1
ATOM 883 C CA . LEU A 1 113 ? 10.187 -8.363 8.356 1.00 95.44 113 LEU A CA 1
ATOM 884 C C . LEU A 1 113 ? 9.842 -8.767 9.796 1.00 95.44 113 LEU A C 1
ATOM 886 O O . LEU A 1 113 ? 10.237 -8.110 10.758 1.00 95.44 113 LEU A O 1
ATOM 890 N N . VAL A 1 114 ? 9.145 -9.892 9.971 1.00 92.31 114 VAL A N 1
ATOM 891 C CA . VAL A 1 114 ? 8.800 -10.435 11.293 1.00 92.31 114 VAL A CA 1
ATOM 892 C C . VAL A 1 114 ? 10.051 -10.754 12.118 1.00 92.31 114 VAL A C 1
ATOM 894 O O . VAL A 1 114 ? 10.057 -10.566 13.333 1.00 92.31 114 VAL A O 1
ATOM 897 N N . SER A 1 115 ? 11.162 -11.135 11.488 1.00 91.62 115 SER A N 1
ATOM 898 C CA . SER A 1 115 ? 12.442 -11.361 12.180 1.00 91.62 115 SER A CA 1
ATOM 899 C C . SER A 1 115 ? 13.286 -10.091 12.383 1.00 91.62 115 SER A C 1
ATOM 901 O O . SER A 1 115 ? 14.405 -10.179 12.891 1.00 91.62 115 SER A O 1
ATOM 903 N N . TYR A 1 116 ? 12.787 -8.909 11.999 1.00 89.19 116 TYR A N 1
ATOM 904 C CA . TYR A 1 116 ? 13.507 -7.645 12.162 1.00 89.19 116 TYR A CA 1
ATOM 905 C C . TYR A 1 116 ? 13.726 -7.324 13.645 1.00 89.19 116 TYR A C 1
ATOM 907 O O . TYR A 1 116 ? 12.788 -7.344 14.442 1.00 89.19 116 TYR A O 1
ATOM 915 N N . ARG A 1 117 ? 14.976 -7.037 14.021 1.00 86.81 117 ARG A N 1
ATOM 916 C CA . ARG A 1 117 ? 15.389 -6.836 15.423 1.00 86.81 117 ARG A CA 1
ATOM 917 C C . ARG A 1 117 ? 15.369 -5.375 15.881 1.00 86.81 117 ARG A C 1
ATOM 919 O O . ARG A 1 117 ? 15.602 -5.113 17.055 1.00 86.81 117 ARG A O 1
ATOM 926 N N . GLY A 1 118 ? 15.128 -4.434 14.967 1.00 88.81 118 GLY A N 1
ATOM 927 C CA . GLY A 1 118 ? 15.011 -3.014 15.289 1.00 88.81 118 GLY A CA 1
ATOM 928 C C . GLY A 1 118 ? 13.649 -2.649 15.883 1.00 88.81 118 GLY A C 1
ATOM 929 O O . GLY A 1 118 ? 12.826 -3.509 16.208 1.00 88.81 118 GLY A O 1
ATOM 930 N N . LYS A 1 119 ? 13.387 -1.344 15.999 1.00 89.69 119 LYS A N 1
ATOM 931 C CA . LYS A 1 119 ? 12.084 -0.837 16.440 1.00 89.69 119 LYS A CA 1
ATOM 932 C C . LYS A 1 119 ? 11.025 -1.176 15.390 1.00 89.69 119 LYS A C 1
ATOM 934 O O . LYS A 1 119 ? 11.010 -0.586 14.316 1.00 89.69 119 LYS A O 1
ATOM 939 N N . LYS A 1 120 ? 10.136 -2.112 15.716 1.00 89.25 120 LYS A N 1
ATOM 940 C CA . LYS A 1 120 ? 9.006 -2.471 14.856 1.00 89.25 120 LYS A CA 1
ATOM 941 C C . LYS A 1 120 ? 7.871 -1.456 14.989 1.00 89.25 120 LYS A C 1
ATOM 943 O O . LYS A 1 120 ? 7.624 -0.967 16.099 1.00 89.25 120 LYS A O 1
ATOM 948 N N . PRO A 1 121 ? 7.140 -1.174 13.902 1.00 90.00 121 PRO A N 1
ATOM 949 C CA . PRO A 1 121 ? 5.891 -0.444 13.998 1.00 90.00 121 PRO A CA 1
ATOM 950 C C . PRO A 1 121 ? 4.839 -1.267 14.760 1.00 90.00 121 PRO A C 1
ATOM 952 O O . PRO A 1 121 ? 5.013 -2.459 15.034 1.00 90.00 121 PRO A O 1
ATOM 955 N N . ARG A 1 122 ? 3.740 -0.616 15.150 1.00 90.94 122 ARG A N 1
ATOM 956 C CA . ARG A 1 122 ? 2.612 -1.292 15.812 1.00 90.94 122 ARG A CA 1
ATOM 957 C C . ARG A 1 122 ? 1.925 -2.257 14.826 1.00 90.94 122 ARG A C 1
ATOM 959 O O . ARG A 1 122 ? 1.976 -1.993 13.630 1.00 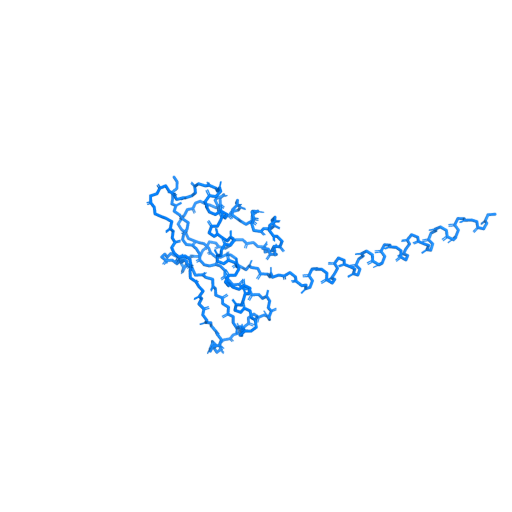90.94 122 ARG A O 1
ATOM 966 N N . PRO A 1 123 ? 1.270 -3.335 15.292 1.00 91.75 123 PRO A N 1
ATOM 967 C CA . PRO A 1 123 ? 0.435 -4.169 14.425 1.00 91.75 123 PRO A CA 1
ATOM 968 C C . PRO A 1 123 ? -0.606 -3.341 13.660 1.00 91.75 123 PRO A C 1
ATOM 970 O O . PRO A 1 123 ? -1.104 -2.344 14.191 1.00 91.75 123 PRO A O 1
ATOM 973 N N . GLY A 1 124 ? -0.930 -3.751 12.434 1.00 91.62 124 GLY A N 1
ATOM 974 C CA . GLY A 1 124 ? -1.805 -3.006 11.522 1.00 91.62 124 GLY A CA 1
ATOM 975 C C . GLY A 1 124 ? -1.110 -1.866 10.769 1.00 91.62 124 GLY A C 1
ATOM 976 O O . GLY A 1 124 ? -1.779 -1.101 10.071 1.00 91.62 124 GLY A O 1
ATOM 977 N N . VAL A 1 125 ? 0.214 -1.745 10.900 1.00 94.75 125 VAL A N 1
ATOM 978 C CA . VAL A 1 125 ? 1.043 -0.790 10.159 1.00 94.75 125 VAL A CA 1
ATOM 979 C C . VAL A 1 125 ? 1.902 -1.545 9.149 1.00 94.75 125 VAL A C 1
ATOM 981 O O . VAL A 1 125 ? 2.678 -2.431 9.513 1.00 94.75 125 VAL A O 1
ATOM 984 N N . LEU A 1 126 ? 1.780 -1.151 7.889 1.00 96.75 126 LEU A N 1
ATOM 985 C CA . LEU A 1 126 ? 2.530 -1.672 6.755 1.00 96.75 126 LEU A CA 1
ATOM 986 C C . LEU A 1 126 ? 3.397 -0.569 6.148 1.00 96.75 126 LEU A C 1
ATOM 988 O O . LEU A 1 126 ? 3.082 0.616 6.271 1.00 96.75 126 LEU A O 1
ATOM 992 N N . GLU A 1 127 ? 4.456 -0.962 5.449 1.00 97.06 127 GLU A N 1
ATOM 993 C CA . GLU A 1 127 ? 5.237 -0.041 4.623 1.00 97.06 127 GLU A CA 1
ATOM 994 C C . GLU A 1 127 ? 5.098 -0.415 3.151 1.00 97.06 127 GLU A C 1
ATOM 996 O O . GLU A 1 127 ? 5.300 -1.571 2.777 1.00 97.06 127 GLU A O 1
ATOM 1001 N N . LEU A 1 128 ? 4.787 0.566 2.312 1.00 97.31 128 LEU A N 1
ATOM 1002 C CA . LEU A 1 128 ? 4.804 0.442 0.863 1.00 97.31 128 LEU A CA 1
ATOM 1003 C C . LEU A 1 128 ? 6.088 1.083 0.344 1.00 97.31 128 LEU A C 1
ATOM 1005 O O . LEU A 1 128 ? 6.293 2.278 0.520 1.00 97.31 128 LEU A O 1
ATOM 1009 N N . TRP A 1 129 ? 6.928 0.291 -0.313 1.00 96.94 129 TRP A N 1
ATOM 1010 C CA . TRP A 1 129 ? 8.173 0.735 -0.931 1.00 96.94 129 TRP A CA 1
ATOM 1011 C C . TRP A 1 129 ? 8.055 0.587 -2.441 1.00 96.94 129 TRP A C 1
ATOM 1013 O O . TRP A 1 129 ? 8.023 -0.539 -2.947 1.00 96.94 129 TRP A O 1
ATOM 1023 N N . LEU A 1 130 ? 7.984 1.713 -3.150 1.00 94.06 130 LEU A N 1
ATOM 1024 C CA . LEU A 1 130 ? 7.704 1.721 -4.582 1.00 94.06 130 LEU A CA 1
ATOM 1025 C C . LEU A 1 130 ? 8.639 2.653 -5.356 1.00 94.06 130 LEU A C 1
ATOM 1027 O O . LEU A 1 130 ? 8.660 3.862 -5.140 1.00 94.06 130 LEU A O 1
ATOM 1031 N N . GLU A 1 131 ? 9.330 2.116 -6.351 1.00 92.38 131 GLU A N 1
ATOM 1032 C CA . GLU A 1 131 ? 9.864 2.925 -7.433 1.00 92.38 131 GLU A CA 1
ATOM 1033 C C . GLU A 1 131 ? 8.732 3.248 -8.410 1.00 92.38 131 GLU A C 1
ATOM 1035 O O . GLU A 1 131 ? 8.212 2.373 -9.113 1.00 92.38 131 GLU A O 1
ATOM 1040 N N . VAL A 1 132 ? 8.349 4.522 -8.437 1.00 86.38 132 VAL A N 1
ATOM 1041 C CA . VAL A 1 132 ? 7.392 5.057 -9.400 1.00 86.38 132 VAL A CA 1
ATOM 1042 C C . VAL A 1 132 ? 8.168 5.401 -10.673 1.00 86.38 132 VAL A C 1
ATOM 1044 O O . VAL A 1 132 ? 9.199 6.066 -10.590 1.00 86.38 132 VAL A O 1
ATOM 1047 N N . PRO A 1 133 ? 7.726 4.981 -11.863 1.00 80.25 133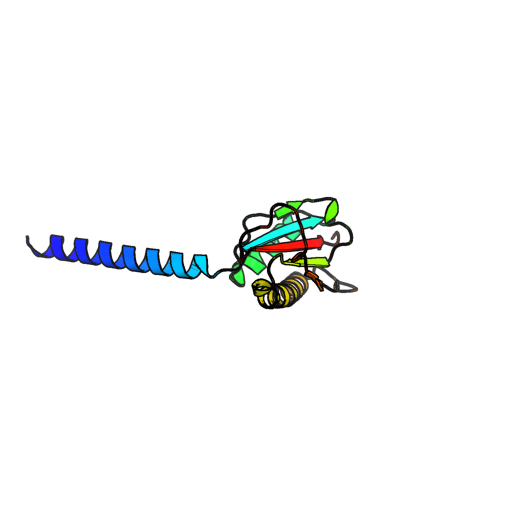 PRO A N 1
ATOM 1048 C CA . PRO A 1 133 ? 8.427 5.295 -13.094 1.00 80.25 133 PRO A CA 1
ATOM 1049 C C . PRO A 1 133 ? 8.273 6.784 -13.436 1.00 80.25 133 PRO A C 1
ATOM 1051 O O . PRO A 1 133 ? 7.209 7.375 -13.199 1.00 80.25 133 PRO A O 1
ATOM 1054 N N . PRO A 1 134 ? 9.313 7.397 -14.022 1.00 74.44 134 PRO A N 1
ATOM 1055 C CA . PRO A 1 134 ? 9.218 8.752 -14.537 1.00 74.44 134 PRO A CA 1
ATOM 1056 C C . PRO A 1 134 ? 8.229 8.803 -15.711 1.00 74.44 134 PRO A C 1
ATOM 1058 O O . PRO A 1 134 ? 8.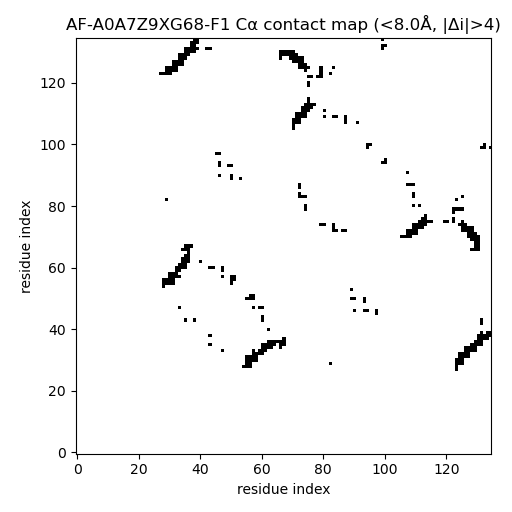250 7.933 -16.583 1.00 74.44 134 PRO A O 1
ATOM 1061 N N . ARG A 1 135 ? 7.368 9.826 -15.712 1.00 66.00 135 ARG A N 1
ATOM 1062 C CA . ARG A 1 135 ? 6.511 10.207 -16.844 1.00 66.00 135 ARG A CA 1
ATOM 1063 C C . ARG A 1 135 ? 7.171 11.274 -17.706 1.00 66.00 135 ARG A C 1
ATOM 1065 O O . ARG A 1 135 ? 7.759 12.215 -17.118 1.00 66.00 135 ARG A O 1
#

Mean predicted aligned error: 8.58 Å

Radius of gyration: 19.44 Å; Cα contacts (8 Å, |Δi|>4): 202; chains: 1; bounding box: 55×38×51 Å

pLDDT: mean 85.63, std 12.63, range [49.25, 97.69]